Protein AF-A0A967TKY4-F1 (afdb_monomer_lite)

Radius of gyration: 24.12 Å; chains: 1; bounding box: 34×70×55 Å

Foldseek 3Di:
DDDQLPVLVVCVVVVNDPPVRSVVSSVVSVVVVVVVVVVCVVPPDDPLDQDADPPDPPVSSVCSVVVSVCVCVVPPDDPDDPPPPPPDDDDDDDD

Sequence (95 aa):
MSGTGYRQIVSHLRGELTLDETVERIATATRQYSRRQLTWFRNQLPEGTVRIRATDPLERQVEGVLGAWRRAVASPTEPPGRRTRTENGGGEVEG

Secondary structure (DSSP, 8-state):
--STTHHHHHHHHTTSS-HHHHHHHHHHHHHHHHHHHHHHHHHSPPTTPPP--TTS-HHHHHHHHHHHHHHHHHS--PPP---------------

pLDDT: mean 80.87, std 20.84, range [33.47, 97.69]

Structure (mmCIF, N/CA/C/O backbone):
data_AF-A0A967TKY4-F1
#
_entry.id   AF-A0A967TKY4-F1
#
loop_
_atom_site.group_PDB
_atom_site.id
_atom_site.type_symbol
_atom_site.label_atom_id
_atom_site.label_alt_id
_atom_site.label_comp_id
_atom_site.label_asym_id
_atom_site.label_entity_id
_atom_site.label_seq_id
_atom_site.pdbx_PDB_ins_code
_atom_site.Cartn_x
_atom_site.Cartn_y
_atom_site.Cartn_z
_atom_site.o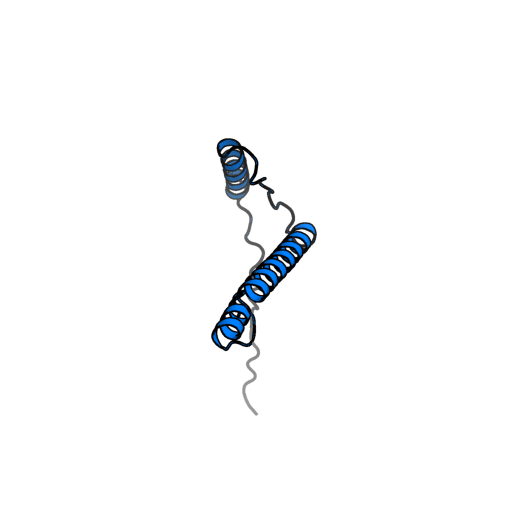ccupancy
_atom_site.B_iso_or_equiv
_atom_site.auth_seq_id
_atom_site.auth_comp_id
_atom_site.auth_asym_id
_atom_site.auth_atom_id
_atom_site.pdbx_PDB_model_num
ATOM 1 N N . MET A 1 1 ? -7.824 -18.313 8.687 1.00 48.31 1 MET A N 1
ATOM 2 C CA . MET A 1 1 ? -8.275 -16.967 8.260 1.00 48.31 1 MET A CA 1
ATOM 3 C C . MET A 1 1 ? -7.128 -15.973 8.413 1.00 48.31 1 MET A C 1
ATOM 5 O O . MET A 1 1 ? -6.840 -15.564 9.529 1.00 48.31 1 MET A O 1
ATOM 9 N N . SER A 1 2 ? -6.426 -15.638 7.327 1.00 56.62 2 SER A N 1
ATOM 10 C CA . SER A 1 2 ? -5.192 -14.824 7.355 1.00 56.62 2 SER A CA 1
ATOM 11 C C . SER A 1 2 ? -5.286 -13.547 6.511 1.00 56.62 2 SER A C 1
ATOM 13 O O . SER A 1 2 ? -4.281 -13.078 5.985 1.00 56.62 2 SER A O 1
ATOM 15 N N . G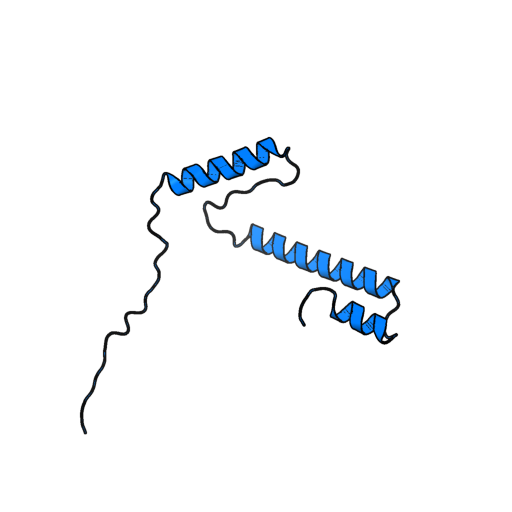LY A 1 3 ? -6.487 -12.984 6.357 1.00 68.19 3 GLY A N 1
ATOM 16 C CA . GLY A 1 3 ? -6.639 -11.634 5.818 1.00 68.19 3 GLY A CA 1
ATOM 17 C C . GLY A 1 3 ? -6.200 -10.599 6.857 1.00 68.19 3 GLY A C 1
ATOM 18 O O . GLY A 1 3 ? -6.520 -10.735 8.042 1.00 68.19 3 GLY A O 1
ATOM 19 N N . THR A 1 4 ? -5.468 -9.569 6.432 1.00 73.12 4 THR A N 1
ATOM 20 C CA . THR A 1 4 ? -5.101 -8.432 7.290 1.00 73.12 4 THR A CA 1
ATOM 21 C C . THR A 1 4 ? -6.367 -7.818 7.892 1.00 73.12 4 THR A C 1
ATOM 23 O O . THR A 1 4 ? -7.274 -7.438 7.161 1.00 73.12 4 THR A O 1
ATOM 26 N N . GLY A 1 5 ? -6.442 -7.747 9.221 1.00 78.69 5 GLY A N 1
ATOM 27 C CA . GLY A 1 5 ? -7.526 -7.090 9.956 1.00 78.69 5 GLY A CA 1
ATOM 28 C C . GLY A 1 5 ? -8.593 -8.005 10.562 1.00 78.69 5 GLY A C 1
ATOM 29 O O . GLY A 1 5 ? -9.223 -7.628 11.546 1.00 78.69 5 GLY A O 1
ATOM 30 N N . TYR A 1 6 ? -8.745 -9.242 10.079 1.00 87.19 6 TYR A N 1
ATOM 31 C CA . TYR A 1 6 ? -9.768 -10.163 10.600 1.00 87.19 6 TYR A CA 1
ATOM 32 C C . TYR A 1 6 ? -9.550 -10.530 12.072 1.00 87.19 6 TYR A C 1
ATOM 34 O O . TYR A 1 6 ? -10.504 -10.630 12.836 1.00 87.19 6 TYR A O 1
ATOM 42 N N . ARG A 1 7 ? -8.292 -10.695 12.497 1.00 89.06 7 ARG A N 1
ATOM 43 C CA . ARG A 1 7 ? -7.964 -10.999 13.898 1.00 89.06 7 ARG A CA 1
ATOM 44 C C . ARG A 1 7 ? -8.363 -9.853 14.830 1.00 89.06 7 ARG A C 1
ATOM 46 O O . ARG A 1 7 ? -8.884 -10.104 15.905 1.00 89.06 7 ARG A O 1
ATOM 53 N N . GLN A 1 8 ? -8.129 -8.615 14.401 1.00 91.94 8 GLN A N 1
ATOM 54 C CA . GLN A 1 8 ? -8.461 -7.412 15.159 1.00 91.94 8 GLN A CA 1
ATOM 55 C C . GLN A 1 8 ? -9.981 -7.263 15.300 1.00 91.94 8 GLN A C 1
ATOM 57 O O . GLN A 1 8 ? -10.459 -7.005 16.398 1.00 91.94 8 GLN A O 1
ATOM 62 N N . ILE A 1 9 ? -10.733 -7.521 14.224 1.00 93.56 9 ILE A N 1
ATOM 63 C CA . ILE A 1 9 ? -12.204 -7.524 14.254 1.00 93.56 9 ILE A CA 1
ATOM 64 C C . ILE A 1 9 ? -12.725 -8.593 15.222 1.00 93.56 9 ILE A C 1
ATOM 66 O O . ILE A 1 9 ? -13.596 -8.307 16.035 1.00 93.56 9 ILE A O 1
ATOM 70 N N . VAL A 1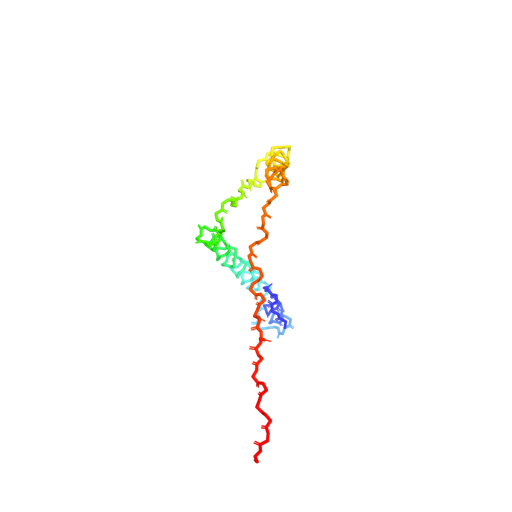 10 ? -12.177 -9.811 15.188 1.00 93.62 10 VAL A N 1
ATOM 71 C CA . VAL A 1 10 ? -12.584 -10.878 16.119 1.00 93.62 10 VAL A CA 1
ATOM 72 C C . VAL A 1 10 ? -12.326 -10.485 17.577 1.00 93.62 10 VAL A C 1
ATOM 74 O O . VAL A 1 10 ? -13.199 -10.698 18.411 1.00 93.62 10 VAL A O 1
ATOM 77 N N . SER A 1 11 ? -11.176 -9.883 17.889 1.00 92.38 11 SER A N 1
ATOM 78 C CA . SER A 1 11 ? -10.890 -9.389 19.244 1.00 92.38 11 SER A CA 1
ATOM 79 C C . SER A 1 11 ? -11.839 -8.267 19.677 1.00 92.38 11 SER A C 1
ATOM 81 O O . SER A 1 11 ? -12.284 -8.263 20.821 1.00 92.38 11 SER A O 1
ATOM 83 N N . HIS A 1 12 ? -12.231 -7.365 18.771 1.00 95.88 12 HIS A N 1
ATOM 84 C CA . HIS A 1 12 ? -13.258 -6.361 19.063 1.00 95.88 12 HIS A CA 1
ATOM 85 C C . HIS A 1 12 ? -14.607 -6.996 19.414 1.00 95.88 12 HIS A C 1
ATOM 87 O O . HIS A 1 12 ? -15.205 -6.661 20.432 1.00 95.88 12 HIS A O 1
ATOM 93 N N . LEU A 1 13 ? -15.055 -7.967 18.611 1.00 96.00 13 LEU A N 1
ATOM 94 C CA . LEU A 1 13 ? -16.320 -8.679 18.830 1.00 96.00 13 LEU A CA 1
ATOM 95 C C . LEU A 1 13 ? -16.341 -9.478 20.142 1.00 96.00 13 LEU A C 1
ATOM 97 O O . LEU A 1 13 ? -17.411 -9.762 20.670 1.00 96.00 13 LEU A O 1
ATOM 101 N N . ARG A 1 14 ? -15.169 -9.833 20.675 1.00 96.25 14 ARG A N 1
ATOM 102 C CA . ARG A 1 14 ? -15.010 -10.484 21.984 1.00 96.25 14 ARG A CA 1
ATOM 103 C C . ARG A 1 14 ? -14.898 -9.500 23.152 1.00 96.25 14 ARG A C 1
ATOM 105 O O . ARG A 1 14 ? -14.776 -9.940 24.289 1.00 96.25 14 ARG A O 1
ATOM 112 N N . GLY A 1 15 ? -14.915 -8.193 22.888 1.00 95.31 15 GLY A N 1
ATOM 113 C CA . GLY A 1 15 ? -14.709 -7.155 23.900 1.00 95.31 15 GLY A CA 1
ATOM 114 C C . GLY A 1 15 ? -13.256 -7.012 24.366 1.00 95.31 15 GLY A C 1
ATOM 115 O O . GLY A 1 15 ? -12.999 -6.323 25.345 1.00 95.31 15 GLY A O 1
ATOM 116 N N . GLU A 1 16 ? -12.297 -7.643 23.679 1.00 96.50 16 GLU A N 1
ATOM 117 C CA . GLU A 1 16 ? -10.864 -7.584 24.009 1.00 96.50 16 GLU A CA 1
ATOM 118 C C . GLU A 1 16 ? -10.203 -6.284 23.513 1.00 96.50 16 GLU A C 1
ATOM 120 O O . GLU A 1 16 ? -9.112 -5.936 23.959 1.00 96.50 16 GLU A O 1
ATOM 125 N N . LEU A 1 17 ? -10.831 -5.594 22.553 1.00 95.44 17 LEU A N 1
ATOM 126 C CA . LEU A 1 17 ? -10.380 -4.318 21.995 1.00 95.44 17 LEU A CA 1
ATOM 127 C C . LEU A 1 17 ? -11.554 -3.362 21.825 1.00 95.44 17 LEU A C 1
ATOM 129 O O . LEU A 1 17 ? -12.641 -3.763 21.395 1.00 95.44 17 LEU A O 1
ATOM 133 N N . THR A 1 18 ? -11.309 -2.077 22.053 1.00 97.38 18 THR A N 1
ATOM 134 C CA . THR A 1 18 ? -12.246 -1.031 21.635 1.00 97.38 18 THR A CA 1
ATOM 135 C C . THR A 1 18 ? -12.290 -0.920 20.107 1.00 97.38 18 THR A C 1
ATOM 137 O O . THR A 1 18 ? -11.411 -1.421 19.392 1.00 97.38 18 THR A O 1
ATOM 140 N N . LEU A 1 19 ? -13.331 -0.268 19.585 1.00 95.94 19 LEU A N 1
ATOM 141 C CA . LEU A 1 19 ? -13.458 -0.028 18.146 1.00 95.94 19 LEU A CA 1
ATOM 142 C C . LEU A 1 19 ? -12.284 0.818 17.628 1.00 95.94 19 LEU A C 1
ATOM 144 O O . LEU A 1 19 ? -11.684 0.473 16.611 1.00 95.94 19 LEU A O 1
ATOM 148 N N . ASP A 1 20 ? -11.905 1.860 18.366 1.00 97.44 20 ASP A N 1
ATOM 149 C CA . ASP A 1 20 ? -10.826 2.774 17.983 1.00 97.44 20 ASP A CA 1
ATOM 150 C C . ASP A 1 20 ? -9.469 2.062 17.933 1.00 97.44 20 ASP A C 1
ATOM 152 O O . ASP A 1 20 ? -8.755 2.138 16.930 1.00 97.44 20 ASP A O 1
ATOM 156 N N . GLU A 1 21 ? -9.135 1.273 18.961 1.00 96.31 21 GLU A N 1
ATOM 157 C CA . GLU A 1 21 ? -7.912 0.457 18.962 1.00 96.31 21 GLU A CA 1
ATOM 158 C C . GLU A 1 21 ? -7.895 -0.548 17.811 1.00 96.31 21 GLU A C 1
ATOM 160 O O . GLU A 1 21 ? -6.846 -0.836 17.228 1.00 96.31 21 GLU A O 1
ATOM 165 N N . THR A 1 22 ? -9.059 -1.100 17.480 1.00 96.12 22 THR A N 1
ATOM 166 C CA . THR A 1 22 ? -9.213 -2.050 16.381 1.00 96.12 22 THR A CA 1
ATOM 167 C C . THR A 1 22 ? -8.919 -1.376 15.048 1.00 96.12 22 THR A C 1
ATOM 169 O O . THR A 1 22 ? -8.089 -1.880 14.285 1.00 96.12 22 THR A O 1
ATOM 172 N N . VAL A 1 23 ? -9.524 -0.215 14.786 1.00 96.06 23 VAL A N 1
ATOM 173 C CA . VAL A 1 23 ? -9.283 0.587 13.578 1.00 96.06 23 VAL A CA 1
ATOM 174 C C . VAL A 1 23 ? -7.804 0.959 13.461 1.00 96.06 23 VAL A C 1
ATOM 176 O O . VAL A 1 23 ? -7.195 0.717 12.415 1.00 96.06 23 VAL A O 1
ATOM 179 N N . GLU A 1 24 ? -7.191 1.453 14.538 1.00 96.56 24 GLU A N 1
ATOM 180 C CA . GLU A 1 24 ? -5.775 1.837 14.545 1.00 96.56 24 GLU A CA 1
ATOM 181 C C . GLU A 1 24 ? -4.839 0.657 14.264 1.00 96.56 24 GLU A C 1
ATOM 183 O O . GLU A 1 24 ? -3.899 0.751 13.461 1.00 96.56 24 GLU A O 1
ATOM 188 N N . ARG A 1 25 ? -5.111 -0.503 14.872 1.00 94.88 25 ARG A N 1
ATOM 189 C CA . ARG A 1 25 ? -4.324 -1.722 14.643 1.00 94.88 25 ARG A CA 1
ATOM 190 C C . ARG A 1 25 ? -4.452 -2.214 13.205 1.00 94.88 25 ARG A C 1
ATOM 192 O O . ARG A 1 25 ? -3.442 -2.610 12.617 1.00 94.88 25 ARG A O 1
ATOM 199 N N . ILE A 1 26 ? -5.650 -2.172 12.622 1.00 95.00 26 ILE A N 1
ATOM 200 C CA . ILE A 1 26 ? -5.876 -2.547 11.218 1.00 95.00 26 ILE A CA 1
ATOM 201 C C . ILE A 1 26 ? -5.135 -1.585 10.290 1.00 95.00 26 ILE A C 1
ATOM 203 O O . ILE A 1 26 ? -4.366 -2.031 9.436 1.00 95.00 26 ILE A O 1
ATOM 207 N N . ALA A 1 27 ? -5.303 -0.276 10.479 1.00 95.62 27 ALA A N 1
ATOM 208 C CA . ALA A 1 27 ? -4.642 0.740 9.666 1.00 95.62 27 ALA A CA 1
ATOM 209 C C . ALA A 1 27 ? -3.114 0.600 9.727 1.00 95.62 27 ALA A C 1
ATOM 211 O O . ALA A 1 27 ? -2.430 0.630 8.700 1.00 95.62 27 ALA A O 1
ATOM 212 N N . THR A 1 28 ? -2.567 0.370 10.921 1.00 95.19 28 THR A N 1
ATOM 213 C CA . THR A 1 28 ? -1.133 0.143 11.129 1.00 95.19 28 THR A CA 1
ATOM 214 C C . THR A 1 28 ? -0.645 -1.122 10.429 1.00 95.19 28 THR A C 1
ATOM 216 O O . THR A 1 28 ? 0.351 -1.069 9.702 1.00 95.19 28 THR A O 1
ATOM 219 N N . ALA A 1 29 ? -1.353 -2.244 10.576 1.00 93.06 29 ALA A N 1
ATOM 220 C CA . ALA A 1 29 ? -1.000 -3.492 9.903 1.00 93.06 29 ALA A CA 1
ATOM 221 C C . ALA A 1 29 ? -1.024 -3.344 8.370 1.00 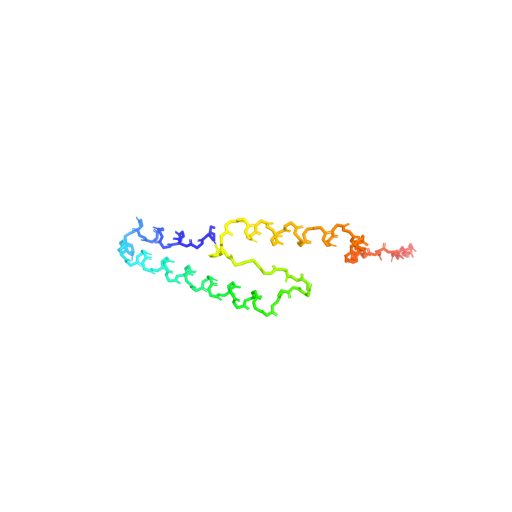93.06 29 ALA A C 1
ATOM 223 O O . ALA A 1 29 ? -0.095 -3.790 7.691 1.00 93.06 29 ALA A O 1
ATOM 224 N N . THR A 1 30 ? -2.032 -2.653 7.831 1.00 94.12 30 THR A N 1
ATOM 225 C CA . THR A 1 30 ? -2.149 -2.348 6.399 1.00 94.12 30 THR A CA 1
ATOM 226 C C . THR A 1 30 ? -0.992 -1.474 5.922 1.00 94.12 30 THR A C 1
ATOM 228 O O . THR A 1 30 ? -0.330 -1.823 4.947 1.00 94.12 30 THR A O 1
ATOM 231 N N . ARG A 1 31 ? -0.653 -0.395 6.644 1.00 94.69 31 ARG A N 1
ATOM 232 C CA . ARG A 1 31 ? 0.500 0.467 6.320 1.00 94.69 31 ARG A CA 1
ATOM 233 C C . ARG A 1 31 ? 1.814 -0.316 6.297 1.00 94.69 31 ARG A C 1
ATOM 235 O O . ARG A 1 31 ? 2.609 -0.159 5.370 1.00 94.69 31 ARG A O 1
ATOM 242 N N . GLN A 1 32 ? 2.046 -1.176 7.287 1.00 94.12 32 GLN A N 1
ATOM 243 C CA . GLN A 1 32 ? 3.239 -2.025 7.331 1.00 94.12 32 GLN A CA 1
ATOM 244 C C . GLN A 1 32 ? 3.286 -3.008 6.156 1.00 94.12 32 GLN A C 1
ATOM 246 O O . GLN A 1 32 ? 4.342 -3.186 5.549 1.00 94.12 32 GLN A O 1
ATOM 251 N N . TYR A 1 33 ? 2.156 -3.631 5.817 1.00 93.12 33 TYR A N 1
ATOM 252 C CA . TYR A 1 33 ? 2.070 -4.534 4.674 1.00 93.12 33 TYR A CA 1
ATOM 253 C C . TYR A 1 33 ? 2.355 -3.806 3.356 1.00 93.12 33 TYR A C 1
ATOM 255 O O . TYR A 1 33 ? 3.229 -4.243 2.609 1.00 93.12 33 TYR A O 1
ATOM 263 N N . SER A 1 34 ? 1.732 -2.648 3.120 1.00 94.12 34 SER A N 1
ATOM 264 C CA . SER A 1 34 ? 1.991 -1.815 1.940 1.00 94.12 34 SER A CA 1
ATOM 265 C C . SER A 1 34 ? 3.457 -1.387 1.844 1.00 94.12 34 SER A C 1
ATOM 267 O O . SER A 1 34 ? 4.050 -1.449 0.770 1.00 94.12 34 SER A O 1
ATOM 269 N N . ARG A 1 35 ? 4.098 -1.025 2.966 1.00 95.00 35 ARG A N 1
ATOM 270 C CA . ARG A 1 35 ? 5.541 -0.724 2.993 1.00 95.00 35 ARG A CA 1
ATOM 271 C C . ARG A 1 35 ? 6.390 -1.927 2.587 1.00 95.00 35 ARG A C 1
ATOM 273 O O . ARG A 1 35 ? 7.323 -1.757 1.808 1.00 95.00 35 ARG A O 1
ATOM 280 N N . ARG A 1 36 ? 6.071 -3.130 3.077 1.00 94.62 36 ARG A N 1
ATOM 281 C CA . ARG A 1 36 ? 6.773 -4.362 2.677 1.00 94.62 36 ARG A CA 1
ATOM 282 C C . ARG A 1 36 ? 6.608 -4.647 1.184 1.00 94.62 36 ARG A C 1
ATOM 284 O O . ARG A 1 36 ? 7.602 -4.957 0.537 1.00 94.62 36 ARG A O 1
ATOM 291 N N . GLN A 1 37 ? 5.401 -4.476 0.639 1.00 94.06 37 GLN A N 1
ATOM 292 C CA . GLN A 1 37 ? 5.142 -4.603 -0.800 1.00 94.06 37 GLN A CA 1
ATOM 293 C C . GLN A 1 37 ? 6.000 -3.620 -1.608 1.00 94.06 37 GLN A C 1
ATOM 295 O O . GLN A 1 37 ? 6.693 -4.031 -2.532 1.00 94.06 37 GLN A O 1
ATOM 300 N N . LEU A 1 38 ? 6.051 -2.342 -1.212 1.00 91.69 38 LEU A N 1
ATOM 301 C CA . LEU A 1 38 ? 6.894 -1.338 -1.874 1.00 91.69 38 LEU A CA 1
ATOM 302 C C . LEU A 1 38 ? 8.385 -1.687 -1.824 1.00 91.69 38 LEU A C 1
ATOM 304 O O . LEU A 1 38 ? 9.083 -1.523 -2.822 1.00 91.69 38 LEU A O 1
ATOM 308 N N . THR A 1 39 ? 8.885 -2.160 -0.681 1.00 94.00 39 THR A N 1
ATOM 309 C CA . THR A 1 39 ? 10.278 -2.611 -0.563 1.00 94.00 39 THR A CA 1
ATOM 310 C C . THR A 1 39 ? 10.557 -3.792 -1.487 1.00 94.00 39 THR A C 1
ATOM 312 O O . THR A 1 39 ? 11.554 -3.779 -2.203 1.00 94.00 39 THR A O 1
ATOM 315 N N . TRP A 1 40 ? 9.668 -4.786 -1.517 1.00 93.94 40 TRP A N 1
ATOM 316 C CA . TRP A 1 40 ? 9.806 -5.934 -2.409 1.00 93.94 40 TRP A CA 1
ATOM 317 C C . TRP A 1 40 ? 9.797 -5.496 -3.882 1.00 93.94 40 TRP A C 1
ATOM 319 O O . TRP A 1 40 ? 10.724 -5.825 -4.618 1.00 93.94 40 TRP A O 1
ATOM 329 N N . PHE A 1 41 ? 8.849 -4.642 -4.289 1.00 92.00 41 PHE A N 1
ATOM 330 C CA . PHE A 1 41 ? 8.781 -4.111 -5.656 1.00 92.00 41 PHE A CA 1
ATOM 331 C C . PHE A 1 41 ? 10.026 -3.317 -6.075 1.00 92.00 41 PHE A C 1
ATOM 333 O O . PHE A 1 41 ? 10.383 -3.290 -7.250 1.00 92.00 41 PHE A O 1
ATOM 340 N N . ARG A 1 42 ? 10.709 -2.644 -5.146 1.00 87.19 42 ARG A N 1
ATOM 341 C CA . ARG A 1 42 ? 11.946 -1.919 -5.475 1.00 87.19 42 ARG A CA 1
ATOM 342 C C . ARG A 1 42 ? 13.117 -2.851 -5.760 1.00 87.19 42 ARG A C 1
ATOM 344 O O . ARG A 1 42 ? 13.942 -2.508 -6.598 1.00 87.19 42 ARG A O 1
ATOM 351 N N . ASN A 1 43 ? 13.167 -3.998 -5.087 1.00 89.06 43 ASN A N 1
ATOM 352 C CA . ASN A 1 43 ? 14.376 -4.816 -5.013 1.00 89.06 43 ASN A CA 1
ATOM 353 C C . ASN A 1 43 ? 14.279 -6.151 -5.760 1.00 89.06 43 ASN A C 1
ATOM 355 O O . ASN A 1 43 ? 15.303 -6.792 -5.950 1.00 89.06 43 ASN A O 1
ATOM 359 N N . GLN A 1 44 ? 13.073 -6.612 -6.101 1.00 91.69 44 GLN A N 1
ATOM 360 C CA . GLN A 1 44 ? 12.836 -7.991 -6.555 1.00 91.69 44 GLN A CA 1
ATOM 361 C C . GLN A 1 44 ? 12.028 -8.079 -7.859 1.00 91.69 44 GLN A C 1
ATOM 363 O O . GLN A 1 44 ? 11.649 -9.173 -8.271 1.00 91.69 44 GLN A O 1
ATOM 368 N N . LEU A 1 45 ? 11.728 -6.948 -8.508 1.00 90.00 45 LEU A N 1
ATOM 369 C CA . LEU A 1 45 ? 11.033 -6.979 -9.796 1.00 90.00 45 LEU A CA 1
ATOM 370 C C . LEU A 1 45 ? 11.975 -7.451 -10.915 1.00 90.00 45 LEU A C 1
ATOM 372 O O . LEU A 1 45 ? 13.121 -6.998 -10.953 1.00 90.00 45 LEU A O 1
ATOM 376 N N . PRO A 1 46 ? 11.498 -8.304 -11.841 1.00 88.81 46 PRO A N 1
ATOM 377 C CA . PRO A 1 46 ? 12.277 -8.727 -12.998 1.00 88.81 46 PRO A CA 1
ATOM 378 C C . PRO A 1 46 ? 12.734 -7.555 -13.866 1.00 88.81 46 PRO A C 1
ATOM 380 O O . PRO A 1 46 ? 12.061 -6.518 -13.962 1.00 88.81 46 PRO A O 1
ATOM 383 N N . GLU A 1 47 ? 13.847 -7.755 -14.563 1.00 82.50 47 GLU A N 1
ATOM 384 C CA . GLU A 1 47 ? 14.286 -6.844 -15.612 1.00 82.50 47 GLU A CA 1
ATOM 385 C C . GLU A 1 47 ? 13.216 -6.729 -16.711 1.00 82.50 47 GLU A C 1
ATOM 387 O O . GLU A 1 47 ? 12.507 -7.686 -17.021 1.00 82.50 47 GLU A O 1
ATOM 392 N N . GLY A 1 48 ? 13.030 -5.521 -17.244 1.00 84.25 48 GLY A N 1
ATOM 393 C CA . GLY A 1 48 ? 11.954 -5.230 -18.195 1.00 84.25 48 GLY A CA 1
ATOM 394 C C . GLY A 1 48 ? 10.582 -4.953 -17.565 1.00 84.25 48 GLY A C 1
ATOM 395 O O . GLY A 1 48 ? 9.635 -4.657 -18.296 1.00 84.25 48 GLY A O 1
ATOM 396 N N . THR A 1 49 ? 10.449 -4.975 -16.230 1.00 90.31 49 THR A N 1
ATOM 397 C CA . THR A 1 49 ? 9.188 -4.586 -15.576 1.00 90.31 49 THR A CA 1
ATOM 398 C C . THR A 1 49 ? 8.832 -3.128 -15.874 1.00 90.31 49 THR A C 1
ATOM 400 O O . THR A 1 49 ? 9.592 -2.203 -15.577 1.00 90.31 49 THR A O 1
ATOM 403 N N . VAL A 1 50 ? 7.631 -2.907 -16.407 1.00 90.50 50 VAL A N 1
ATOM 404 C CA . VAL A 1 50 ? 7.115 -1.569 -16.717 1.00 90.50 50 VAL A CA 1
ATOM 405 C C . VAL A 1 50 ? 6.428 -0.973 -15.491 1.00 90.50 50 VAL A C 1
ATOM 407 O O . VAL A 1 50 ? 5.566 -1.599 -14.878 1.00 90.50 50 VAL A O 1
ATOM 410 N N . ARG A 1 51 ? 6.799 0.262 -15.135 1.00 91.12 51 ARG A N 1
ATOM 411 C CA . ARG A 1 51 ? 6.193 1.007 -14.023 1.00 91.12 51 ARG A CA 1
ATOM 412 C C . ARG A 1 51 ? 5.192 2.025 -14.549 1.00 91.12 51 ARG A C 1
ATOM 414 O O . ARG A 1 51 ? 5.553 2.890 -15.340 1.00 91.12 51 ARG A O 1
ATOM 421 N N . ILE A 1 52 ? 3.963 1.942 -14.053 1.00 92.94 52 ILE A N 1
ATOM 422 C CA . ILE A 1 52 ? 2.877 2.868 -14.382 1.00 92.94 52 ILE A CA 1
ATOM 423 C C . ILE A 1 52 ? 2.517 3.628 -13.114 1.00 92.94 52 ILE A C 1
ATOM 425 O O . ILE A 1 52 ? 2.280 3.030 -12.063 1.00 92.94 52 ILE A O 1
ATOM 429 N N . ARG A 1 53 ? 2.527 4.958 -13.190 1.00 92.75 53 ARG A N 1
ATOM 430 C CA . ARG A 1 53 ? 2.183 5.808 -12.054 1.00 92.75 53 ARG A CA 1
ATOM 431 C C . ARG A 1 53 ? 0.663 5.949 -12.000 1.00 92.75 53 ARG A C 1
ATOM 433 O O . ARG A 1 53 ? 0.058 6.542 -12.882 1.00 92.75 53 ARG A O 1
ATOM 440 N N . ALA A 1 54 ? 0.068 5.458 -10.917 1.00 91.44 54 ALA A N 1
ATOM 441 C CA . ALA A 1 54 ? -1.381 5.496 -10.708 1.00 91.44 54 ALA A CA 1
ATOM 442 C C . ALA A 1 54 ? -1.965 6.916 -10.567 1.00 91.44 54 ALA A C 1
ATOM 444 O O . ALA A 1 54 ? -3.174 7.090 -10.659 1.00 91.44 54 ALA A O 1
ATOM 445 N N . THR A 1 55 ? -1.122 7.924 -10.318 1.00 95.94 55 THR A N 1
ATOM 446 C CA . THR A 1 55 ? -1.534 9.333 -10.210 1.00 95.94 55 THR A CA 1
ATOM 447 C C . THR A 1 55 ? -1.451 10.095 -11.534 1.00 95.94 55 THR A C 1
ATOM 449 O O . THR A 1 55 ? -1.761 11.281 -11.554 1.00 95.94 55 THR A O 1
ATOM 452 N N . ASP A 1 56 ? -0.983 9.467 -12.616 1.00 95.56 56 ASP A N 1
ATOM 453 C CA . ASP A 1 56 ? -1.034 10.077 -13.948 1.00 95.56 56 ASP A CA 1
ATOM 454 C C . ASP A 1 56 ? -2.479 10.040 -14.492 1.00 95.56 56 ASP A C 1
ATOM 456 O O . ASP A 1 56 ? -3.262 9.191 -14.057 1.00 95.56 56 ASP A O 1
ATOM 460 N N . PRO A 1 57 ? -2.854 10.904 -15.457 1.00 97.69 57 PRO A N 1
ATOM 461 C CA . PRO A 1 57 ? -4.138 10.792 -16.152 1.00 97.69 57 PRO A CA 1
ATOM 462 C C . PRO A 1 57 ? -4.351 9.393 -16.744 1.00 97.69 57 PRO A C 1
ATOM 464 O O . PRO A 1 57 ? -3.388 8.741 -17.160 1.00 97.69 57 PRO A O 1
ATOM 467 N N . LEU A 1 58 ? -5.604 8.932 -16.792 1.00 96.50 58 LEU A N 1
ATOM 468 C CA . LEU A 1 58 ? -5.941 7.568 -17.208 1.00 96.50 58 LEU A CA 1
ATOM 469 C C . LEU A 1 58 ? -5.413 7.255 -18.611 1.00 96.50 58 LEU A C 1
ATOM 471 O O . LEU A 1 58 ? -4.854 6.185 -18.831 1.00 96.50 58 LEU A O 1
ATOM 475 N N . GLU A 1 59 ? -5.525 8.203 -19.535 1.00 96.94 59 GLU A N 1
ATOM 476 C CA . GLU A 1 59 ? -5.071 8.073 -20.919 1.00 96.94 59 GLU A CA 1
ATOM 477 C C . GLU A 1 59 ? -3.575 7.741 -20.967 1.00 96.94 59 GLU A C 1
ATOM 479 O O . GLU A 1 59 ? -3.159 6.790 -21.628 1.00 96.94 59 GLU A O 1
ATOM 484 N N . ARG A 1 60 ? -2.772 8.437 -20.155 1.00 96.44 60 ARG A N 1
ATOM 485 C CA . ARG A 1 60 ? -1.328 8.202 -20.036 1.00 96.44 60 ARG A CA 1
ATOM 486 C C . ARG A 1 60 ? -1.014 6.840 -19.415 1.00 96.44 60 ARG A C 1
ATOM 488 O O . ARG A 1 60 ? -0.041 6.191 -19.805 1.00 96.44 60 ARG A O 1
ATOM 495 N N . GLN A 1 61 ? -1.825 6.387 -18.457 1.00 97.25 61 GLN A N 1
ATOM 496 C CA . GLN A 1 61 ? -1.690 5.039 -17.900 1.00 97.25 61 GLN A CA 1
ATOM 497 C C . GLN A 1 61 ? -1.975 3.977 -18.971 1.00 97.25 61 GLN A C 1
ATOM 499 O O . GLN A 1 61 ? -1.184 3.046 -19.132 1.00 97.25 61 GLN A O 1
ATOM 504 N N . VAL A 1 62 ? -3.058 4.143 -19.737 1.00 96.69 62 VAL A N 1
ATOM 505 C CA . VAL A 1 62 ? -3.467 3.236 -20.821 1.00 96.69 62 VAL A CA 1
ATOM 506 C C . VAL A 1 62 ? -2.402 3.166 -21.914 1.00 96.69 62 VAL A C 1
ATOM 508 O O . VAL A 1 62 ? -2.019 2.067 -22.314 1.00 96.69 62 VAL A O 1
ATOM 511 N N . GLU A 1 63 ? -1.862 4.304 -22.352 1.00 96.06 63 GLU A N 1
ATOM 512 C CA . GLU A 1 63 ? -0.748 4.357 -23.308 1.00 96.06 63 GLU A CA 1
ATOM 513 C C . GLU A 1 63 ? 0.472 3.574 -22.807 1.00 96.06 63 GLU A C 1
ATOM 515 O O . GLU A 1 63 ? 1.068 2.791 -23.553 1.00 96.06 63 GLU A O 1
ATOM 520 N N . GLY A 1 64 ? 0.807 3.724 -21.521 1.00 94.31 64 GLY A N 1
ATOM 521 C CA . GLY A 1 64 ? 1.881 2.977 -20.871 1.00 94.31 64 GLY A CA 1
ATOM 522 C C . GLY A 1 64 ? 1.659 1.461 -20.899 1.00 94.31 64 GLY A C 1
ATOM 523 O O . GLY A 1 64 ? 2.568 0.720 -21.292 1.00 94.31 64 GLY A O 1
ATOM 524 N N . VAL A 1 65 ? 0.454 0.999 -20.534 1.00 94.50 65 VAL A N 1
ATOM 525 C CA . VAL A 1 65 ? 0.081 -0.429 -20.579 1.00 94.50 65 VAL A CA 1
ATOM 526 C C . VAL A 1 65 ? 0.154 -0.958 -22.009 1.00 94.50 65 VAL A C 1
ATOM 528 O O . VAL A 1 65 ? 0.811 -1.966 -22.263 1.00 94.50 65 VAL A O 1
ATOM 531 N N . LEU A 1 66 ? -0.501 -0.286 -22.959 1.00 94.81 66 LEU A N 1
ATOM 532 C CA . LEU A 1 66 ? -0.582 -0.746 -24.346 1.00 94.81 66 LEU A CA 1
ATOM 533 C C . LEU A 1 66 ? 0.791 -0.765 -25.016 1.00 94.81 66 LEU A C 1
ATOM 535 O O . LEU A 1 66 ? 1.106 -1.711 -25.737 1.00 94.81 66 LEU A O 1
ATOM 539 N N . GLY A 1 67 ? 1.632 0.238 -24.760 1.00 93.25 67 GLY A N 1
ATOM 540 C CA . GLY A 1 67 ? 3.002 0.266 -25.260 1.00 93.25 67 GLY A CA 1
ATOM 541 C C . GLY A 1 67 ? 3.836 -0.900 -24.724 1.00 93.25 67 GLY A C 1
ATOM 542 O O . GLY A 1 67 ? 4.571 -1.531 -25.483 1.00 93.25 67 GLY A O 1
ATOM 543 N N . ALA A 1 68 ? 3.700 -1.220 -23.434 1.00 91.62 68 ALA A N 1
ATOM 544 C CA . ALA A 1 68 ? 4.343 -2.384 -22.827 1.00 91.62 68 ALA A CA 1
ATOM 545 C C . ALA A 1 68 ? 3.860 -3.701 -23.441 1.00 91.62 68 ALA A C 1
ATOM 547 O O . ALA A 1 68 ? 4.678 -4.523 -23.853 1.00 91.62 68 ALA A O 1
ATOM 548 N N . TRP A 1 69 ? 2.541 -3.859 -23.563 1.00 90.75 69 TRP A N 1
ATOM 549 C CA . TRP A 1 69 ? 1.913 -5.037 -24.150 1.00 90.75 69 TRP A CA 1
ATOM 550 C C . TRP A 1 69 ? 2.368 -5.266 -25.594 1.00 90.75 69 TRP A C 1
ATOM 552 O O . TRP A 1 69 ? 2.776 -6.367 -25.949 1.00 90.75 69 TRP A O 1
ATOM 562 N N . ARG A 1 70 ? 2.384 -4.216 -26.426 1.00 92.69 70 ARG A N 1
ATOM 563 C CA . ARG A 1 70 ? 2.826 -4.311 -27.827 1.00 92.69 70 ARG A CA 1
ATOM 564 C C . ARG A 1 70 ? 4.280 -4.757 -27.953 1.00 92.69 70 ARG A C 1
ATOM 566 O O . ARG A 1 70 ? 4.561 -5.592 -28.802 1.00 92.69 70 ARG A O 1
ATOM 573 N N . ARG A 1 71 ? 5.193 -4.254 -27.111 1.00 88.06 71 ARG A N 1
ATOM 574 C CA . ARG A 1 71 ? 6.601 -4.705 -27.108 1.00 88.06 71 ARG A CA 1
ATOM 575 C C . ARG A 1 71 ? 6.729 -6.179 -26.727 1.00 88.06 71 ARG A C 1
ATOM 577 O O . ARG A 1 71 ? 7.489 -6.899 -27.364 1.00 88.06 71 ARG A O 1
ATOM 584 N N . ALA A 1 72 ? 5.966 -6.616 -25.726 1.00 84.94 72 ALA A N 1
ATOM 585 C CA . ALA A 1 72 ? 5.967 -8.005 -25.280 1.00 84.94 72 ALA A CA 1
ATOM 586 C C . ALA A 1 72 ? 5.395 -8.967 -26.336 1.00 84.94 72 ALA A C 1
ATOM 588 O O . ALA A 1 72 ? 5.889 -10.077 -26.468 1.00 84.94 72 ALA A O 1
ATOM 589 N N . VAL A 1 73 ? 4.380 -8.546 -27.099 1.00 83.44 73 VAL A N 1
ATOM 590 C CA . VAL A 1 73 ? 3.762 -9.369 -28.155 1.00 83.44 73 VAL A CA 1
ATOM 591 C C . VAL A 1 73 ? 4.559 -9.336 -29.468 1.00 83.44 73 VAL A C 1
ATOM 593 O O . VAL A 1 73 ? 4.581 -10.328 -30.189 1.00 83.44 73 VAL A O 1
ATOM 596 N N . ALA A 1 74 ? 5.227 -8.223 -29.791 1.00 74.81 74 ALA A N 1
ATOM 597 C CA . ALA A 1 74 ? 6.026 -8.078 -31.014 1.00 74.81 74 ALA A CA 1
ATOM 598 C C . ALA A 1 74 ? 7.378 -8.811 -30.962 1.00 74.81 74 ALA A C 1
ATOM 600 O O . ALA A 1 74 ? 7.963 -9.094 -32.004 1.00 74.81 74 ALA A O 1
ATOM 601 N N . SER A 1 75 ? 7.871 -9.120 -29.763 1.00 60.12 75 SER A N 1
ATOM 602 C CA . SER A 1 75 ? 9.004 -10.015 -29.558 1.00 60.12 75 SER A CA 1
ATOM 603 C C . SER A 1 75 ? 8.437 -11.381 -29.174 1.00 60.12 75 SER A C 1
ATOM 605 O O . SER A 1 75 ? 7.950 -11.500 -28.047 1.00 60.12 75 SER A O 1
ATOM 607 N N . PRO A 1 76 ? 8.449 -12.409 -30.050 1.00 57.47 76 PRO A N 1
ATOM 608 C CA . PRO A 1 76 ? 8.050 -13.753 -29.655 1.00 57.47 76 PRO A CA 1
ATOM 609 C C . PRO A 1 76 ? 9.106 -14.243 -28.669 1.00 57.47 76 PRO A C 1
ATOM 611 O O . PRO A 1 76 ? 10.153 -14.766 -29.033 1.00 57.47 76 PRO A O 1
ATOM 614 N N . THR A 1 77 ? 8.881 -13.939 -27.401 1.00 58.56 77 THR A N 1
ATOM 615 C CA . THR A 1 77 ? 9.814 -14.261 -26.340 1.00 58.56 77 THR A CA 1
ATOM 616 C C . THR A 1 77 ? 9.594 -15.734 -26.057 1.00 58.56 77 THR A C 1
ATOM 618 O O . THR A 1 77 ? 8.497 -16.131 -25.660 1.00 58.56 77 THR A O 1
ATOM 621 N N . GLU A 1 78 ? 10.614 -16.548 -26.321 1.00 51.09 78 GLU A N 1
ATOM 622 C CA . GLU A 1 78 ? 10.660 -17.930 -25.865 1.00 51.09 78 GLU A CA 1
ATOM 623 C C . GLU A 1 78 ? 10.334 -17.940 -24.358 1.00 51.09 78 GLU A C 1
ATOM 625 O O . GLU A 1 78 ? 10.919 -17.157 -23.599 1.00 51.09 78 GLU A O 1
ATOM 630 N N . PRO A 1 79 ? 9.338 -18.722 -23.907 1.00 49.94 79 PRO A N 1
ATOM 631 C CA . PRO A 1 79 ? 8.920 -18.690 -22.514 1.00 49.94 79 PRO A CA 1
ATOM 632 C C . PRO A 1 79 ? 10.104 -19.078 -21.617 1.00 49.94 79 PRO A C 1
ATOM 634 O O . PRO A 1 79 ? 10.820 -20.028 -21.944 1.00 49.94 79 PRO A O 1
ATOM 637 N N . PRO A 1 80 ? 10.323 -18.392 -20.476 1.00 47.25 80 PRO A N 1
ATOM 638 C CA . PRO A 1 80 ? 11.409 -18.735 -19.572 1.00 47.25 80 PRO A CA 1
ATOM 639 C C . PRO A 1 80 ? 11.243 -20.194 -19.157 1.00 47.25 80 PRO A C 1
ATOM 641 O O . PRO A 1 80 ? 10.197 -20.584 -18.630 1.00 47.25 80 PRO A O 1
ATOM 644 N N . GLY A 1 81 ? 12.273 -20.982 -19.472 1.00 48.25 81 GLY A N 1
ATOM 645 C CA . GLY A 1 81 ? 12.289 -22.434 -19.421 1.00 48.25 81 GLY A CA 1
ATOM 646 C C . GLY A 1 81 ? 11.461 -23.002 -18.279 1.00 48.25 81 GLY A C 1
ATOM 647 O O . GLY A 1 81 ? 11.832 -22.933 -17.103 1.00 48.25 81 GLY A O 1
ATOM 648 N N . ARG A 1 82 ? 10.355 -23.653 -18.646 1.00 42.06 82 ARG A N 1
ATOM 649 C CA . ARG A 1 82 ? 9.795 -24.708 -17.817 1.00 42.06 82 ARG A CA 1
ATOM 650 C C . ARG A 1 82 ? 10.905 -25.751 -17.742 1.00 42.06 82 ARG A C 1
ATOM 652 O O . ARG A 1 82 ? 11.100 -26.510 -18.683 1.00 42.06 82 ARG A O 1
ATOM 659 N N . ARG A 1 83 ? 11.676 -25.763 -16.652 1.00 45.25 83 ARG A N 1
ATOM 660 C CA . ARG A 1 83 ? 12.482 -26.929 -16.289 1.00 45.25 83 ARG A CA 1
ATOM 661 C C . ARG A 1 83 ? 11.493 -28.062 -16.035 1.00 45.25 83 ARG A C 1
ATOM 663 O O . ARG A 1 83 ? 11.093 -28.303 -14.902 1.00 45.25 83 ARG A O 1
ATOM 670 N N . THR A 1 84 ? 11.035 -28.717 -17.098 1.00 45.78 84 THR A N 1
ATOM 671 C CA . THR A 1 84 ? 10.536 -30.077 -16.999 1.00 45.78 84 THR A CA 1
ATOM 672 C C . THR A 1 84 ? 11.740 -30.872 -16.551 1.00 45.78 84 THR A C 1
ATOM 674 O O . THR A 1 84 ? 12.674 -31.097 -17.317 1.00 45.78 84 THR A O 1
ATOM 677 N N . ARG A 1 85 ? 11.757 -31.204 -15.262 1.00 39.72 85 ARG A N 1
ATOM 678 C CA . ARG A 1 85 ? 12.539 -32.316 -14.755 1.00 39.72 85 ARG A CA 1
ATOM 679 C C . ARG A 1 85 ? 12.193 -33.506 -15.648 1.00 39.72 85 ARG A C 1
ATOM 681 O O . ARG A 1 85 ? 11.118 -34.078 -15.526 1.00 39.72 85 ARG A O 1
ATOM 688 N N . THR A 1 86 ? 13.065 -33.806 -16.601 1.00 43.47 86 THR A N 1
ATOM 689 C CA . THR A 1 86 ? 13.137 -35.115 -17.230 1.00 43.47 86 THR A CA 1
ATOM 690 C C . THR A 1 86 ? 13.565 -36.073 -16.130 1.00 43.47 86 THR A C 1
ATOM 692 O O . THR A 1 86 ? 14.752 -36.255 -15.880 1.00 43.47 86 THR A O 1
ATOM 695 N N . GLU A 1 87 ? 12.591 -36.636 -15.424 1.00 49.06 87 GLU A N 1
ATOM 696 C CA . GLU A 1 87 ? 12.736 -37.965 -14.842 1.00 49.06 87 GLU A CA 1
ATOM 697 C C . GLU A 1 87 ? 12.774 -38.958 -16.018 1.00 49.06 87 GLU A C 1
ATOM 699 O O . GLU A 1 87 ? 11.770 -39.547 -16.394 1.00 49.06 87 GLU A O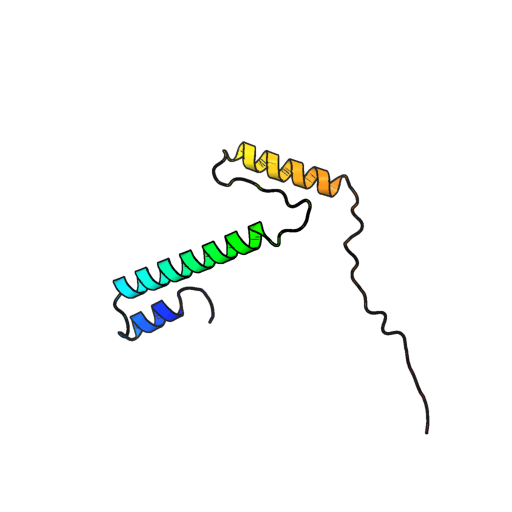 1
ATOM 704 N N . ASN A 1 88 ? 13.942 -39.075 -16.657 1.00 42.31 88 ASN A N 1
ATOM 705 C CA . ASN A 1 88 ? 14.411 -40.359 -17.176 1.00 42.31 88 ASN A CA 1
ATOM 706 C C . ASN A 1 88 ? 15.167 -40.963 -15.986 1.00 42.31 88 ASN A C 1
ATOM 708 O O . ASN A 1 88 ? 16.092 -40.345 -15.473 1.00 42.31 88 ASN A O 1
ATOM 712 N N . GLY A 1 89 ? 14.726 -42.063 -15.394 1.00 42.28 89 GLY A N 1
ATOM 713 C CA . GLY A 1 89 ? 14.619 -43.346 -16.069 1.00 42.28 89 GLY A CA 1
ATOM 714 C C . GLY A 1 89 ? 15.743 -44.208 -15.506 1.00 42.28 89 GLY A C 1
ATOM 715 O O . GLY A 1 89 ? 16.825 -44.265 -16.073 1.00 42.28 89 GLY A O 1
ATOM 716 N N . GLY A 1 90 ? 15.486 -44.802 -14.344 1.00 37.56 90 GLY A N 1
ATOM 717 C CA . GLY A 1 90 ? 16.336 -45.796 -13.701 1.00 37.56 90 GLY A CA 1
ATOM 718 C C . GLY A 1 90 ? 15.450 -46.945 -13.259 1.00 37.56 90 GLY A C 1
ATOM 719 O O . GLY A 1 90 ? 15.111 -47.054 -12.087 1.00 37.56 90 GLY A O 1
ATOM 720 N N . GLY A 1 91 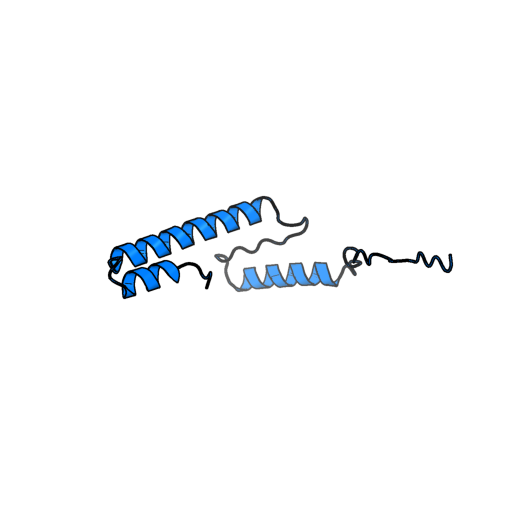? 14.984 -47.728 -14.232 1.00 38.38 91 GLY A N 1
ATOM 721 C CA . GLY A 1 91 ? 14.542 -49.082 -13.952 1.00 38.38 91 GLY A CA 1
ATOM 722 C C . GLY A 1 91 ? 15.779 -49.913 -13.640 1.00 38.38 91 GLY A C 1
ATOM 723 O O . GLY A 1 91 ? 16.638 -50.065 -14.502 1.00 38.38 91 GLY A O 1
ATOM 724 N N . GLU A 1 92 ? 15.853 -50.438 -12.426 1.00 34.41 92 GLU A N 1
ATOM 725 C CA . GLU A 1 92 ? 16.603 -51.653 -12.140 1.00 34.41 92 GLU A CA 1
ATOM 726 C C . GLU A 1 92 ? 15.579 -52.728 -11.786 1.00 34.41 92 GLU A C 1
ATOM 728 O O . GLU A 1 92 ? 14.764 -52.586 -10.872 1.00 34.41 92 GLU A O 1
ATOM 733 N N . VAL A 1 93 ? 15.579 -53.754 -12.630 1.00 42.69 93 VAL A N 1
ATOM 734 C CA . VAL A 1 93 ? 14.849 -55.007 -12.500 1.00 42.69 93 VAL A CA 1
ATOM 735 C C . VAL A 1 93 ? 15.795 -56.017 -11.851 1.00 42.69 93 VAL A C 1
ATOM 737 O O . VAL A 1 93 ? 16.932 -56.147 -12.290 1.00 42.69 93 VAL A O 1
ATOM 740 N N . GLU A 1 94 ? 15.235 -56.749 -10.890 1.00 33.47 94 GLU A N 1
ATOM 741 C CA . GLU A 1 94 ? 15.606 -58.087 -10.404 1.00 33.47 94 GLU A CA 1
ATOM 742 C C . GLU A 1 94 ? 16.831 -58.289 -9.496 1.00 33.47 94 GLU A C 1
ATOM 744 O O . GLU A 1 94 ? 17.955 -57.870 -9.766 1.00 33.47 94 GLU A O 1
ATOM 749 N N . GLY A 1 95 ? 16.548 -59.039 -8.422 1.00 35.75 95 GLY A N 1
ATOM 750 C CA . GLY A 1 95 ? 17.444 -59.552 -7.392 1.00 35.75 95 GLY A CA 1
ATOM 751 C C . GLY A 1 95 ? 16.646 -60.011 -6.180 1.00 35.75 95 GLY A C 1
ATOM 752 O O . GLY A 1 95 ? 16.586 -59.225 -5.212 1.00 35.75 95 GLY A O 1
#